Protein AF-A0A251TES5-F1 (afdb_monomer_lite)

Secondary structure (DSSP, 8-state):
---SS-TT-HHHHT--STHHHHHHHHHTT-GGGSTT--HHHHHHHHHHHHHHHHHHHHHHHHSTTGGGS--SS---PPPHHHHHHHHHHHHHHHHHHHHHHHHHHHHHHHH-

Sequence (112 aa):
MALRFPRFSQGLAQDPTTRRIWFGIATAHDFESHDDITEERLYQNNFASQELIETLAWAHERTPLANLIRWRDKPVALSIVQARLVGLAHFSVGYIFTYAAFLIASTSGKFG

Structure (mmCIF, N/CA/C/O backbone):
data_AF-A0A251TES5-F1
#
_entry.id   AF-A0A251TES5-F1
#
loop_
_atom_site.group_PDB
_atom_site.id
_atom_site.type_symbol
_atom_site.label_atom_id
_atom_site.label_alt_id
_atom_site.label_comp_id
_atom_site.label_asym_id
_atom_site.label_entity_id
_atom_site.label_seq_id
_atom_site.pdbx_PDB_ins_code
_atom_site.Cartn_x
_atom_site.Cartn_y
_atom_site.Cartn_z
_atom_site.occupancy
_atom_site.B_iso_or_equiv
_atom_site.auth_seq_id
_atom_site.auth_comp_id
_atom_site.auth_asym_id
_atom_site.auth_atom_id
_atom_site.pdbx_PDB_model_num
ATOM 1 N N . MET A 1 1 ? 9.430 2.770 25.952 1.00 52.81 1 MET A N 1
ATOM 2 C CA . MET A 1 1 ? 9.777 1.765 24.923 1.00 52.81 1 MET A CA 1
ATOM 3 C C . MET A 1 1 ? 8.825 1.971 23.752 1.00 52.81 1 MET A C 1
ATOM 5 O O . MET A 1 1 ? 7.650 1.676 23.906 1.00 52.81 1 MET A O 1
ATOM 9 N N . ALA A 1 2 ? 9.277 2.592 22.657 1.00 55.47 2 ALA A N 1
ATOM 10 C CA . ALA A 1 2 ? 8.434 2.829 21.479 1.00 55.47 2 ALA A CA 1
ATOM 11 C C . ALA A 1 2 ? 8.152 1.500 20.757 1.00 55.47 2 ALA A C 1
ATOM 13 O O . ALA A 1 2 ? 9.031 0.636 20.683 1.00 55.47 2 ALA A O 1
ATOM 14 N N . LEU A 1 3 ? 6.924 1.304 20.275 1.00 63.06 3 LEU A N 1
ATOM 15 C CA . LEU A 1 3 ? 6.529 0.069 19.599 1.00 63.06 3 LEU A CA 1
ATOM 16 C C . LEU A 1 3 ? 7.170 0.003 18.204 1.00 63.06 3 LEU A C 1
ATOM 18 O O . LEU A 1 3 ? 7.292 1.006 17.514 1.00 63.06 3 LEU A O 1
ATOM 22 N N . ARG A 1 4 ? 7.609 -1.195 17.788 1.00 75.81 4 ARG A N 1
ATOM 23 C CA . ARG A 1 4 ? 8.415 -1.413 16.563 1.00 75.81 4 ARG A CA 1
ATOM 24 C C . ARG A 1 4 ? 7.686 -1.053 15.257 1.00 75.81 4 ARG A C 1
ATOM 26 O O . ARG A 1 4 ? 8.331 -0.904 14.223 1.00 75.81 4 ARG A O 1
ATOM 33 N N . PHE A 1 5 ? 6.358 -0.962 15.292 1.00 80.88 5 PHE A N 1
ATOM 34 C CA . PHE A 1 5 ? 5.509 -0.661 14.142 1.00 80.88 5 PHE A CA 1
ATOM 35 C C . PHE A 1 5 ? 4.599 0.539 14.437 1.00 80.88 5 PHE A C 1
ATOM 37 O O . PHE A 1 5 ? 3.979 0.531 15.507 1.00 80.88 5 PHE A O 1
ATOM 44 N N . PRO A 1 6 ? 4.407 1.463 13.474 1.00 83.00 6 PRO A N 1
ATOM 45 C CA . PRO A 1 6 ? 5.071 1.527 12.162 1.00 83.00 6 PRO A CA 1
ATOM 46 C C . PRO A 1 6 ? 6.476 2.146 12.231 1.00 83.00 6 PRO A C 1
ATOM 48 O O . PRO A 1 6 ? 6.689 3.153 12.890 1.00 83.00 6 PRO A O 1
ATOM 51 N N . ARG A 1 7 ? 7.449 1.559 11.515 1.00 85.25 7 ARG A N 1
ATOM 52 C CA . ARG A 1 7 ? 8.850 2.038 11.505 1.00 85.25 7 ARG A CA 1
ATOM 53 C C . ARG A 1 7 ? 9.015 3.402 10.825 1.00 85.25 7 ARG A C 1
ATOM 55 O O . ARG A 1 7 ? 9.964 4.115 11.121 1.00 85.25 7 ARG A O 1
ATOM 62 N N . PHE A 1 8 ? 8.125 3.721 9.896 1.00 86.88 8 PHE A N 1
ATOM 63 C CA . PHE A 1 8 ? 8.196 4.907 9.048 1.00 86.88 8 PHE A CA 1
ATOM 64 C C . PHE A 1 8 ? 7.455 6.126 9.627 1.00 86.88 8 PHE A C 1
ATOM 66 O O . PHE A 1 8 ? 7.420 7.165 8.982 1.00 86.88 8 PHE A O 1
ATOM 73 N N . SER A 1 9 ? 6.838 6.010 10.811 1.00 88.31 9 SER A N 1
ATOM 74 C CA . SER A 1 9 ? 6.208 7.140 11.502 1.00 88.31 9 SER A CA 1
ATOM 75 C C . SER A 1 9 ? 6.338 6.982 13.017 1.00 88.31 9 SER A C 1
ATOM 77 O O . SER A 1 9 ? 5.641 6.175 13.631 1.00 88.31 9 SER A O 1
ATOM 79 N N . GLN A 1 10 ? 7.231 7.760 13.624 1.00 86.31 10 GLN A N 1
ATOM 80 C CA . GLN A 1 10 ? 7.502 7.826 15.060 1.00 86.31 10 GLN A CA 1
ATOM 81 C C . GLN A 1 10 ? 6.283 8.313 15.838 1.00 86.31 10 GLN A C 1
ATOM 83 O O . GLN A 1 10 ? 5.957 7.750 16.883 1.00 86.31 10 GLN A O 1
ATOM 88 N N . GLY A 1 11 ? 5.582 9.327 15.317 1.00 84.69 11 GLY A N 1
ATOM 89 C CA . GLY A 1 11 ? 4.359 9.845 15.935 1.00 84.69 11 GLY A CA 1
ATOM 90 C C . GLY A 1 11 ? 3.284 8.765 16.045 1.00 84.69 11 GLY A C 1
ATOM 91 O O . GLY A 1 11 ? 2.665 8.594 17.094 1.00 84.69 11 GLY A O 1
ATOM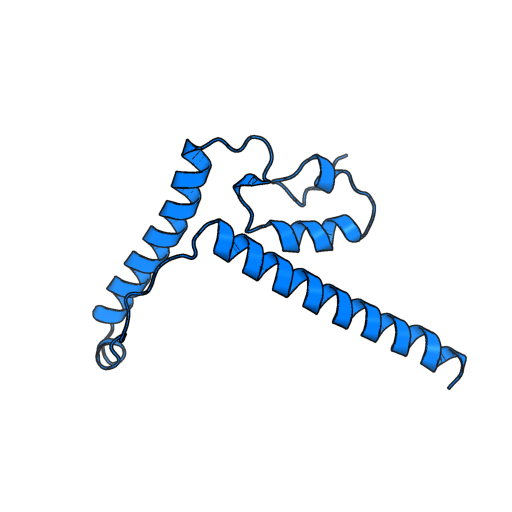 92 N N . LEU A 1 12 ? 3.127 7.960 14.992 1.00 85.75 12 LEU A N 1
ATOM 93 C CA . LEU A 1 12 ? 2.196 6.843 15.002 1.00 85.75 12 LEU A CA 1
ATOM 94 C C . LEU A 1 12 ? 2.725 5.653 15.819 1.00 85.75 12 LEU A C 1
ATOM 96 O O . LEU A 1 12 ? 1.952 5.008 16.518 1.00 85.75 12 LEU A O 1
ATOM 100 N N . ALA A 1 13 ? 4.036 5.390 15.813 1.00 86.62 13 ALA A N 1
ATOM 101 C CA . ALA A 1 13 ? 4.681 4.355 16.630 1.00 86.62 13 ALA A CA 1
ATOM 102 C C . ALA A 1 13 ? 4.462 4.544 18.143 1.00 86.62 13 ALA A C 1
ATOM 104 O O . ALA A 1 13 ? 4.476 3.569 18.902 1.00 86.62 13 ALA A O 1
ATOM 105 N N . GLN A 1 14 ? 4.249 5.788 18.576 1.00 87.38 14 GLN A N 1
ATOM 106 C CA . GLN A 1 14 ? 3.974 6.150 19.965 1.00 87.38 14 GLN A CA 1
ATOM 107 C C . GLN A 1 14 ? 2.490 6.045 20.349 1.00 87.38 14 GLN A C 1
ATOM 109 O O . GLN A 1 14 ? 2.191 6.036 21.542 1.00 87.38 14 GLN A O 1
ATOM 114 N N . ASP A 1 15 ? 1.567 5.919 19.387 1.00 85.81 15 ASP A N 1
ATOM 115 C CA . ASP A 1 15 ? 0.136 5.768 19.671 1.00 85.81 15 ASP A CA 1
ATOM 116 C C . ASP A 1 15 ? -0.113 4.427 20.399 1.00 85.81 15 ASP A C 1
ATOM 118 O O . ASP A 1 15 ? 0.181 3.358 19.847 1.00 85.81 15 ASP A O 1
ATOM 122 N N . PRO A 1 16 ? -0.627 4.442 21.645 1.00 87.44 16 PRO A N 1
ATOM 123 C CA . PRO A 1 16 ? -0.834 3.228 22.429 1.00 87.44 16 PRO A CA 1
ATOM 124 C C . PRO A 1 16 ? -2.079 2.438 22.000 1.00 87.44 16 PRO A C 1
ATOM 126 O O . PRO A 1 16 ? -2.284 1.320 22.473 1.00 87.44 16 PRO A O 1
ATOM 129 N N . THR A 1 17 ? -2.921 2.992 21.126 1.00 86.75 17 THR A N 1
ATOM 130 C CA . THR A 1 17 ? -4.201 2.407 20.723 1.00 86.75 17 THR A CA 1
ATOM 131 C C . THR A 1 17 ? -4.084 1.549 19.459 1.00 86.75 17 THR A C 1
ATOM 133 O O . THR A 1 17 ? -3.081 1.551 18.742 1.00 86.75 17 THR A O 1
ATOM 136 N N . THR A 1 18 ? -5.150 0.816 19.134 1.00 81.25 18 THR A N 1
ATOM 137 C CA . THR A 1 18 ? -5.262 0.055 17.877 1.00 81.25 18 THR A CA 1
ATOM 138 C C . THR A 1 18 ? -5.284 0.950 16.638 1.00 81.25 18 THR A C 1
ATOM 140 O O . THR A 1 18 ? -4.980 0.465 15.547 1.00 81.25 18 THR A O 1
ATOM 143 N N . ARG A 1 19 ? -5.567 2.256 16.790 1.00 83.56 19 ARG A N 1
ATOM 144 C CA . ARG A 1 19 ? -5.472 3.252 15.712 1.00 83.56 19 ARG A CA 1
ATOM 145 C C . ARG A 1 19 ? -4.095 3.219 15.054 1.00 83.56 19 ARG A C 1
ATOM 147 O O . ARG A 1 19 ? -4.030 3.292 13.830 1.00 83.56 19 ARG A O 1
ATOM 154 N N . ARG A 1 20 ? -3.030 3.004 15.834 1.00 87.31 20 ARG A N 1
ATOM 155 C CA . ARG A 1 20 ? -1.665 2.819 15.329 1.00 87.31 20 ARG A CA 1
ATOM 156 C C . ARG A 1 20 ? -1.581 1.804 14.196 1.00 87.31 20 ARG A C 1
ATOM 158 O O . ARG A 1 20 ? -0.955 2.062 13.174 1.00 87.31 20 ARG A O 1
ATOM 165 N N . ILE A 1 21 ? -2.181 0.633 14.404 1.00 84.19 21 ILE A N 1
ATOM 166 C CA . ILE A 1 21 ? -2.093 -0.489 13.466 1.00 84.19 21 ILE A CA 1
ATOM 167 C C . ILE A 1 21 ? -2.834 -0.130 12.181 1.00 84.19 21 ILE A C 1
ATOM 169 O O . ILE A 1 21 ? -2.280 -0.250 11.093 1.00 84.19 21 ILE A O 1
ATOM 173 N N . TRP A 1 22 ? -4.056 0.381 12.321 1.00 82.44 22 TRP A N 1
ATOM 174 C CA . TRP A 1 22 ? -4.906 0.736 11.191 1.00 82.44 22 TRP A CA 1
ATOM 175 C C . TRP A 1 22 ? -4.316 1.856 10.341 1.00 82.44 22 TRP A C 1
ATOM 177 O O . TRP A 1 22 ? -4.211 1.709 9.127 1.00 82.44 22 TRP A O 1
ATOM 187 N N . PHE A 1 23 ? -3.878 2.946 10.970 1.00 82.88 23 PHE A N 1
ATOM 188 C CA . PHE A 1 23 ? -3.238 4.047 10.254 1.00 82.88 23 PHE A CA 1
ATOM 189 C C . PHE A 1 23 ? -1.879 3.641 9.686 1.00 82.88 23 PHE A C 1
ATOM 191 O O . PHE A 1 23 ? -1.540 4.074 8.594 1.00 82.88 23 PHE A O 1
ATOM 198 N N . GLY A 1 24 ? -1.129 2.769 10.368 1.00 84.75 24 GLY A N 1
ATOM 199 C CA . GLY A 1 24 ? 0.153 2.293 9.860 1.00 84.75 24 GLY A CA 1
ATOM 200 C C . GLY A 1 24 ? -0.028 1.472 8.585 1.00 84.75 24 GLY A C 1
ATOM 201 O O . GLY A 1 24 ? 0.737 1.602 7.643 1.00 84.75 24 GLY A O 1
ATOM 202 N N . ILE A 1 25 ? -1.072 0.655 8.495 1.00 83.81 25 ILE A N 1
ATOM 203 C CA . ILE A 1 25 ? -1.359 -0.060 7.245 1.00 83.81 25 ILE A CA 1
ATOM 204 C C . ILE A 1 25 ? -1.828 0.923 6.159 1.00 83.81 25 ILE A C 1
ATOM 206 O O . ILE A 1 25 ? -1.406 0.815 5.011 1.00 83.81 25 ILE A O 1
ATOM 210 N N . ALA A 1 26 ? -2.644 1.915 6.525 1.00 82.25 26 ALA A N 1
ATOM 211 C CA . ALA A 1 26 ? -3.200 2.900 5.597 1.00 82.25 26 ALA A CA 1
ATOM 212 C C . ALA A 1 26 ? -2.143 3.761 4.898 1.00 82.25 26 ALA A C 1
ATOM 214 O O . ALA A 1 26 ? -2.250 4.030 3.703 1.00 82.25 26 ALA A O 1
ATOM 215 N N . THR A 1 27 ? -1.134 4.210 5.647 1.00 82.56 27 THR A N 1
ATOM 216 C CA . THR A 1 27 ? -0.122 5.159 5.164 1.00 82.56 27 THR A CA 1
ATOM 217 C C . THR A 1 27 ? 1.177 4.482 4.738 1.00 82.56 27 THR A C 1
ATOM 219 O O . THR A 1 27 ? 2.125 5.154 4.337 1.00 82.56 27 THR A O 1
ATOM 222 N N . ALA A 1 28 ? 1.235 3.146 4.750 1.00 83.12 28 ALA A N 1
ATOM 223 C CA . ALA A 1 28 ? 2.430 2.398 4.357 1.00 83.12 28 ALA A CA 1
ATOM 224 C C . ALA A 1 28 ? 2.896 2.718 2.924 1.00 83.12 28 ALA A C 1
ATOM 226 O O . ALA A 1 28 ? 4.096 2.719 2.663 1.00 83.12 28 ALA A O 1
ATOM 227 N N . HIS A 1 29 ? 1.959 3.019 2.018 1.00 81.50 29 HIS A N 1
ATOM 228 C CA . HIS A 1 29 ? 2.240 3.371 0.620 1.00 81.50 29 HIS A CA 1
ATOM 229 C C . HIS A 1 29 ? 2.339 4.882 0.363 1.00 81.50 29 HIS A C 1
ATOM 231 O O . HIS A 1 29 ? 2.667 5.292 -0.749 1.00 81.50 29 HIS A O 1
ATOM 237 N N . ASP A 1 30 ? 2.067 5.716 1.368 1.00 79.38 30 ASP A N 1
ATOM 238 C CA . ASP A 1 30 ? 2.219 7.166 1.271 1.00 79.38 30 ASP A CA 1
ATOM 239 C C . ASP A 1 30 ? 3.627 7.572 1.716 1.00 79.38 30 ASP A C 1
ATOM 241 O O . ASP A 1 30 ? 3.826 8.103 2.809 1.00 79.38 30 ASP A O 1
ATOM 245 N N . PHE A 1 31 ? 4.615 7.283 0.869 1.00 78.62 31 PHE A N 1
ATOM 246 C CA . PHE A 1 31 ? 6.026 7.483 1.202 1.00 78.62 31 PHE A CA 1
ATOM 247 C C . PHE A 1 31 ? 6.373 8.932 1.571 1.00 78.62 31 PHE A C 1
ATOM 249 O O . PHE A 1 31 ? 7.288 9.139 2.355 1.00 78.62 31 PHE A O 1
ATOM 256 N N . GLU A 1 32 ? 5.655 9.934 1.049 1.00 78.25 32 GLU A N 1
ATOM 257 C CA . GLU A 1 32 ? 5.902 11.359 1.355 1.00 78.25 32 GLU A CA 1
ATOM 258 C C . GLU A 1 32 ? 5.437 11.739 2.760 1.00 78.25 32 GLU A C 1
ATOM 260 O O . GLU A 1 32 ? 5.968 12.670 3.353 1.00 78.25 32 GLU A O 1
ATOM 265 N N . SER A 1 33 ? 4.507 10.978 3.334 1.00 81.81 33 SER A N 1
ATOM 266 C CA . SER A 1 33 ? 4.094 11.154 4.727 1.00 81.81 33 SER A CA 1
ATOM 267 C C . SER A 1 33 ? 5.019 10.465 5.740 1.00 81.81 33 SER A C 1
ATOM 269 O O . SER A 1 33 ? 4.754 10.526 6.940 1.00 81.81 33 SER A O 1
ATOM 271 N N . HIS A 1 34 ? 6.059 9.757 5.277 1.00 87.62 34 HIS A N 1
ATOM 272 C CA . HIS A 1 34 ? 6.989 9.047 6.157 1.00 87.62 34 HIS A CA 1
ATOM 273 C C . HIS A 1 34 ? 7.985 10.019 6.790 1.00 87.62 34 HIS A C 1
ATOM 275 O O . HIS A 1 34 ? 8.448 10.965 6.156 1.00 87.62 34 HIS A O 1
ATOM 281 N N . ASP A 1 35 ? 8.338 9.759 8.045 1.00 85.50 35 ASP A N 1
ATOM 282 C CA . ASP A 1 35 ? 9.303 10.576 8.774 1.00 85.50 35 ASP A CA 1
ATOM 283 C C . ASP A 1 35 ? 10.682 10.523 8.090 1.00 85.50 35 ASP A C 1
ATOM 285 O O . ASP A 1 35 ? 11.105 9.478 7.583 1.00 85.50 35 ASP A O 1
ATOM 289 N N . ASP A 1 36 ? 11.392 11.654 8.103 1.00 83.69 36 ASP A N 1
ATOM 290 C CA . ASP A 1 36 ? 12.733 11.828 7.524 1.00 83.69 36 ASP A CA 1
ATOM 291 C C . ASP A 1 36 ? 12.837 11.471 6.028 1.00 83.69 36 ASP A C 1
ATOM 293 O O . ASP A 1 36 ? 13.914 11.126 5.524 1.00 83.69 36 ASP A O 1
ATOM 297 N N . ILE A 1 37 ? 11.723 11.540 5.293 1.00 84.62 37 ILE A N 1
ATOM 298 C CA . ILE A 1 37 ? 11.730 11.311 3.854 1.00 84.62 37 ILE A CA 1
ATOM 299 C C . ILE A 1 37 ? 12.256 12.543 3.102 1.00 84.62 37 ILE A C 1
ATOM 301 O O . ILE A 1 37 ? 11.808 13.670 3.301 1.00 84.62 37 ILE A O 1
ATOM 305 N N . THR A 1 38 ? 13.230 12.324 2.218 1.00 86.19 38 THR A N 1
ATOM 306 C CA . THR A 1 38 ? 13.746 13.339 1.290 1.00 86.19 38 THR A CA 1
ATOM 307 C C . THR A 1 38 ? 13.139 13.141 -0.096 1.00 86.19 38 THR A C 1
ATOM 309 O O . THR A 1 38 ? 12.740 12.026 -0.439 1.00 86.19 38 THR A O 1
ATOM 312 N N . GLU A 1 39 ? 13.112 14.186 -0.932 1.00 79.81 39 GLU A N 1
ATOM 313 C CA . GLU A 1 39 ? 12.668 14.055 -2.330 1.00 79.81 39 GLU A CA 1
ATOM 314 C C . GLU A 1 39 ? 13.447 12.960 -3.068 1.00 79.81 39 GLU A C 1
ATOM 316 O O . GLU A 1 39 ? 12.852 12.115 -3.730 1.00 79.81 39 GLU A O 1
ATOM 321 N N . GLU A 1 40 ? 14.768 12.896 -2.881 1.00 82.25 40 GLU A N 1
ATOM 322 C CA . GLU A 1 40 ? 15.606 11.846 -3.464 1.00 82.25 40 GLU A CA 1
ATOM 323 C C . GLU A 1 40 ? 15.126 10.443 -3.063 1.00 82.25 40 GLU A C 1
ATOM 325 O O . GLU A 1 40 ? 14.950 9.583 -3.926 1.00 82.25 40 GLU A O 1
ATOM 330 N N . ARG A 1 41 ? 14.839 10.213 -1.774 1.00 79.38 41 ARG A N 1
ATOM 331 C CA . ARG A 1 41 ? 14.308 8.924 -1.312 1.00 79.38 41 ARG A CA 1
ATOM 332 C C . ARG A 1 41 ? 12.909 8.633 -1.839 1.00 79.38 41 ARG A C 1
ATOM 334 O O . ARG A 1 41 ? 12.600 7.472 -2.097 1.00 79.38 41 ARG A O 1
ATOM 341 N N . LEU A 1 42 ? 12.058 9.647 -1.985 1.00 78.00 42 LEU A N 1
ATOM 342 C CA . LEU A 1 42 ? 10.730 9.483 -2.578 1.00 78.00 42 LEU A CA 1
ATOM 343 C C . LEU A 1 42 ? 10.817 8.994 -4.012 1.00 78.00 42 LEU A C 1
ATOM 345 O O . LEU A 1 42 ? 10.179 7.997 -4.363 1.00 78.00 42 LEU A O 1
ATOM 349 N N . TYR A 1 43 ? 11.644 9.662 -4.812 1.00 78.75 43 TYR A N 1
ATOM 350 C CA . TYR A 1 43 ? 11.895 9.257 -6.184 1.00 78.75 43 TYR A CA 1
ATOM 351 C C . TYR A 1 43 ? 12.545 7.874 -6.237 1.00 78.75 43 TYR A C 1
ATOM 353 O O . TYR A 1 43 ? 12.077 7.039 -7.003 1.00 78.75 43 TYR A O 1
ATOM 361 N N . GLN A 1 44 ? 13.525 7.573 -5.379 1.00 80.75 44 GLN A N 1
ATOM 362 C CA . GLN A 1 44 ? 14.145 6.243 -5.300 1.00 80.75 44 GLN A CA 1
ATOM 363 C C . GLN A 1 44 ? 13.142 5.136 -4.941 1.00 80.75 44 GLN A C 1
ATOM 365 O O . GLN A 1 44 ? 13.182 4.068 -5.543 1.00 80.75 44 GLN A O 1
ATOM 370 N N . ASN A 1 45 ? 12.218 5.367 -4.005 1.00 78.75 45 ASN A N 1
ATOM 371 C CA . ASN A 1 45 ? 11.212 4.372 -3.614 1.00 78.75 45 ASN A CA 1
ATOM 372 C C . ASN A 1 45 ? 10.160 4.139 -4.711 1.00 78.75 45 ASN A C 1
ATOM 374 O O . ASN A 1 45 ? 9.753 2.998 -4.957 1.00 78.75 45 ASN A O 1
ATOM 378 N N . ASN A 1 46 ? 9.717 5.204 -5.388 1.00 78.06 46 ASN A N 1
ATOM 379 C CA . ASN A 1 46 ? 8.816 5.073 -6.535 1.00 78.06 46 ASN A CA 1
ATOM 380 C C . ASN A 1 46 ? 9.521 4.366 -7.704 1.00 78.06 46 ASN A C 1
ATOM 382 O O . ASN A 1 46 ? 8.966 3.439 -8.292 1.00 78.06 46 ASN A O 1
ATOM 386 N N . PHE A 1 47 ? 10.777 4.731 -7.960 1.00 82.94 47 PHE A N 1
ATOM 387 C CA . PHE A 1 47 ? 11.633 4.097 -8.955 1.00 82.94 47 PHE A CA 1
ATOM 388 C C . PHE A 1 47 ? 11.868 2.615 -8.649 1.00 82.94 47 PHE A C 1
ATOM 390 O O . PHE A 1 47 ? 11.694 1.788 -9.529 1.00 82.94 47 PHE A O 1
ATOM 397 N N . ALA A 1 48 ? 12.131 2.237 -7.397 1.00 79.31 48 ALA A N 1
ATOM 398 C CA . ALA A 1 48 ? 12.272 0.833 -7.002 1.00 79.31 48 ALA A CA 1
ATOM 399 C C . ALA A 1 48 ? 11.007 0.002 -7.289 1.00 79.31 48 ALA A C 1
ATOM 401 O O . ALA A 1 48 ? 11.094 -1.173 -7.646 1.00 79.31 48 ALA A O 1
ATOM 402 N N . SER A 1 49 ? 9.824 0.612 -7.164 1.00 83.94 49 SER A N 1
ATOM 403 C CA . SER A 1 49 ? 8.564 -0.044 -7.535 1.00 83.94 49 SER A CA 1
ATOM 404 C C . SER A 1 49 ? 8.434 -0.210 -9.054 1.00 83.94 49 SER A C 1
ATOM 406 O O . SER A 1 49 ? 7.941 -1.242 -9.505 1.00 83.94 49 SER A O 1
ATOM 408 N N . GLN A 1 50 ? 8.900 0.767 -9.842 1.00 89.19 50 GLN A N 1
ATOM 409 C 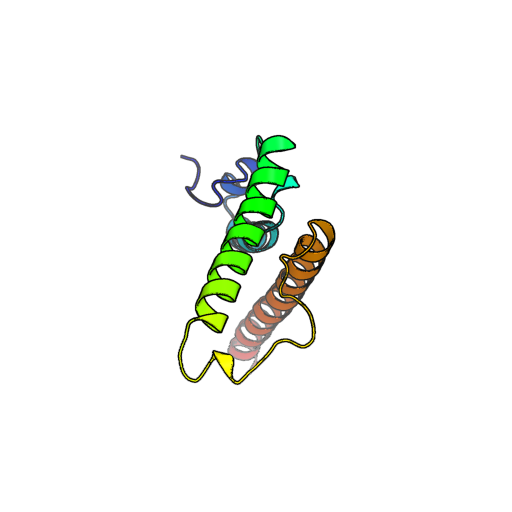CA . GLN A 1 50 ? 8.977 0.652 -11.304 1.00 89.19 50 GLN A CA 1
ATOM 410 C C . GLN A 1 50 ? 9.984 -0.419 -11.736 1.00 89.19 50 GLN A C 1
ATOM 412 O O . GLN A 1 50 ? 9.631 -1.288 -12.522 1.00 89.19 50 GLN A O 1
ATOM 417 N N . GLU A 1 51 ? 11.183 -0.439 -11.157 1.00 89.94 51 GLU A N 1
ATOM 418 C CA . GLU A 1 51 ? 12.217 -1.451 -11.412 1.00 89.94 51 GLU A CA 1
ATOM 419 C C . GLU A 1 51 ? 11.696 -2.877 -11.170 1.00 89.94 51 GLU A C 1
ATOM 421 O O . GLU A 1 51 ? 11.916 -3.795 -11.964 1.00 89.94 51 GLU A O 1
ATOM 426 N N . LEU A 1 52 ? 10.923 -3.083 -10.099 1.00 92.06 52 LEU A N 1
ATOM 427 C CA . LEU A 1 52 ? 10.277 -4.372 -9.857 1.00 92.06 52 LEU A CA 1
ATOM 428 C C . LEU A 1 52 ? 9.264 -4.724 -10.959 1.00 92.06 52 LEU A C 1
ATOM 430 O O . LEU A 1 52 ? 9.192 -5.870 -11.398 1.00 92.06 52 LEU A O 1
ATOM 434 N N . ILE A 1 53 ? 8.476 -3.756 -11.421 1.00 92.25 53 ILE A N 1
ATOM 435 C CA . ILE A 1 53 ? 7.505 -3.979 -12.498 1.00 92.25 53 ILE A CA 1
ATOM 436 C C . ILE A 1 53 ? 8.214 -4.283 -13.820 1.00 92.25 53 ILE A C 1
ATOM 438 O O . ILE A 1 53 ? 7.787 -5.184 -14.538 1.00 92.25 53 ILE A O 1
ATOM 442 N N . GLU A 1 54 ? 9.315 -3.601 -14.124 1.00 92.31 54 GLU A N 1
ATOM 443 C CA . GLU A 1 54 ? 10.111 -3.841 -15.328 1.00 92.31 54 GLU A CA 1
ATOM 444 C C . GLU A 1 54 ? 10.769 -5.224 -15.314 1.00 92.31 54 GLU A C 1
ATOM 446 O O . GLU A 1 54 ? 10.709 -5.951 -16.308 1.00 92.31 54 GLU A O 1
ATOM 451 N N . THR A 1 55 ? 11.321 -5.645 -14.173 1.00 92.75 55 THR A N 1
ATOM 452 C CA . THR A 1 55 ? 11.890 -6.995 -14.023 1.00 92.75 55 THR A CA 1
ATOM 453 C C . THR A 1 55 ? 10.826 -8.089 -14.140 1.00 92.75 55 THR A C 1
ATOM 455 O O . THR A 1 55 ? 11.067 -9.116 -14.780 1.00 92.75 55 THR A O 1
ATOM 458 N N . LEU A 1 56 ? 9.624 -7.865 -13.600 1.00 92.81 56 LEU A N 1
ATOM 459 C CA . LEU A 1 56 ? 8.484 -8.770 -13.773 1.00 92.81 56 LEU A CA 1
ATOM 460 C C . LEU A 1 56 ? 7.991 -8.809 -15.225 1.00 92.81 56 LEU A C 1
ATOM 462 O O . LEU A 1 56 ? 7.728 -9.892 -15.748 1.00 92.81 56 LEU A O 1
ATOM 466 N N . ALA A 1 57 ? 7.894 -7.658 -15.893 1.00 91.94 57 ALA A N 1
ATOM 467 C CA . ALA A 1 57 ? 7.506 -7.578 -17.298 1.00 91.94 57 ALA A CA 1
ATOM 468 C C . ALA A 1 57 ? 8.516 -8.312 -18.193 1.00 91.94 57 ALA A C 1
ATOM 470 O O . ALA A 1 57 ? 8.124 -9.114 -19.042 1.00 91.94 57 ALA A O 1
ATOM 471 N N . TRP A 1 58 ? 9.813 -8.125 -17.938 1.00 93.75 58 TRP A N 1
ATOM 472 C CA . TRP A 1 58 ? 10.878 -8.869 -18.606 1.00 93.75 58 TRP A CA 1
ATOM 473 C C . TRP A 1 58 ? 10.749 -10.383 -18.380 1.00 93.75 58 TRP A C 1
ATOM 475 O O . TRP A 1 58 ? 10.840 -11.165 -19.329 1.00 93.75 58 TRP A O 1
ATOM 485 N N . ALA A 1 59 ? 10.490 -10.816 -17.142 1.00 93.56 59 ALA A N 1
ATOM 486 C CA . ALA A 1 59 ? 10.325 -12.232 -16.818 1.00 93.56 59 ALA A CA 1
ATOM 487 C C . ALA A 1 59 ? 9.092 -12.845 -17.507 1.00 93.56 59 ALA A C 1
ATOM 489 O O . ALA A 1 59 ? 9.157 -13.973 -18.004 1.00 93.56 59 ALA A O 1
ATOM 490 N N . HIS A 1 60 ? 7.989 -12.096 -17.592 1.00 93.12 60 HIS A N 1
ATOM 491 C CA . HIS A 1 60 ? 6.767 -12.500 -18.295 1.00 93.12 60 HIS A CA 1
ATOM 492 C C . HIS A 1 60 ? 7.026 -12.769 -19.782 1.00 93.12 60 HIS A C 1
ATOM 494 O O . HIS A 1 60 ? 6.617 -13.805 -20.306 1.00 93.12 60 HIS A O 1
ATOM 500 N N . GLU A 1 61 ? 7.776 -11.894 -20.456 1.00 91.19 61 GLU A N 1
ATOM 501 C CA . GLU A 1 61 ? 8.141 -12.073 -21.870 1.00 91.19 61 GLU A CA 1
ATOM 502 C C . GLU A 1 61 ? 9.063 -13.280 -22.110 1.00 91.19 61 GLU A C 1
ATOM 504 O O . GLU A 1 61 ? 9.036 -13.893 -23.182 1.00 91.19 61 GLU A O 1
ATOM 509 N N . ARG A 1 62 ? 9.874 -13.639 -21.109 1.00 92.75 62 ARG A N 1
ATOM 510 C CA . ARG A 1 62 ? 10.839 -14.749 -21.168 1.00 92.75 62 ARG A CA 1
ATOM 511 C C . ARG A 1 62 ? 10.268 -16.094 -20.725 1.00 92.75 62 ARG A C 1
ATOM 513 O O . ARG A 1 62 ? 10.931 -17.113 -20.914 1.00 92.75 62 ARG A O 1
ATOM 520 N N . THR A 1 63 ? 9.059 -16.121 -20.174 1.00 94.44 63 THR A N 1
ATOM 521 C CA . THR A 1 63 ? 8.431 -17.347 -19.676 1.00 94.44 63 THR A CA 1
ATOM 522 C C . THR A 1 63 ? 7.655 -18.051 -20.801 1.00 94.44 63 THR A C 1
ATOM 524 O O . THR A 1 63 ? 6.726 -17.459 -21.365 1.00 94.44 63 THR A O 1
ATOM 527 N N . PRO A 1 64 ? 7.992 -19.313 -21.146 1.00 88.38 64 PRO A N 1
ATOM 528 C CA . PRO A 1 64 ? 7.226 -20.095 -22.115 1.00 88.38 64 PRO A CA 1
ATOM 529 C C . PRO A 1 64 ? 5.762 -20.209 -21.665 1.00 88.38 64 PRO A C 1
ATOM 531 O O . PRO A 1 64 ? 5.505 -20.399 -20.480 1.00 88.38 64 PRO A O 1
ATOM 534 N N . LEU A 1 65 ? 4.808 -20.106 -22.595 1.00 89.62 65 LEU A N 1
ATOM 535 C CA . LEU A 1 65 ? 3.348 -20.026 -22.368 1.00 89.62 65 LEU A CA 1
ATOM 536 C C . LEU A 1 65 ? 2.835 -18.663 -21.883 1.00 89.62 65 LEU A C 1
ATOM 538 O O . LEU A 1 65 ? 1.848 -18.177 -22.429 1.00 89.62 65 LEU A O 1
ATOM 542 N N . ALA A 1 66 ? 3.482 -18.022 -20.906 1.00 88.38 66 ALA A N 1
ATOM 543 C CA . ALA A 1 66 ? 3.031 -16.713 -20.413 1.00 88.38 66 ALA A CA 1
ATOM 544 C C . ALA A 1 66 ? 3.179 -15.614 -21.481 1.00 88.38 66 ALA A C 1
ATOM 546 O O . ALA A 1 66 ? 2.301 -14.764 -21.625 1.00 88.38 66 ALA A O 1
ATOM 547 N N . ASN A 1 67 ? 4.228 -15.695 -22.305 1.00 88.81 67 ASN A N 1
ATOM 548 C CA . ASN A 1 67 ? 4.489 -14.760 -23.402 1.00 88.81 67 ASN A CA 1
ATOM 549 C C . ASN A 1 67 ? 3.447 -14.780 -24.544 1.00 88.81 67 ASN A C 1
ATOM 551 O O . ASN A 1 67 ? 3.464 -13.896 -25.407 1.00 88.81 67 ASN A O 1
ATOM 555 N N . LEU A 1 68 ? 2.537 -15.762 -24.551 1.00 92.75 68 LEU A N 1
ATOM 556 C CA . LEU A 1 68 ? 1.390 -15.808 -25.462 1.00 92.75 68 LEU A CA 1
ATOM 557 C C . LEU A 1 68 ? 0.346 -14.744 -25.098 1.00 92.75 68 LEU A C 1
ATOM 559 O O . LEU A 1 68 ? -0.395 -14.282 -25.963 1.00 92.75 68 LEU A O 1
ATOM 563 N N . ILE A 1 69 ? 0.305 -14.336 -23.828 1.00 90.94 69 ILE A N 1
ATOM 564 C CA . ILE A 1 69 ? -0.583 -13.293 -23.324 1.00 90.94 69 ILE A CA 1
ATOM 565 C C . ILE A 1 69 ? 0.202 -11.986 -23.306 1.00 90.94 69 ILE A C 1
ATOM 567 O O . ILE A 1 69 ? 1.155 -11.825 -22.545 1.00 90.94 69 ILE A O 1
ATOM 571 N N . ARG A 1 70 ? -0.201 -11.039 -24.153 1.00 88.44 70 ARG A N 1
ATOM 572 C CA . ARG A 1 70 ? 0.406 -9.707 -24.211 1.00 88.44 70 ARG A CA 1
ATOM 573 C C . ARG A 1 70 ? -0.486 -8.674 -23.549 1.00 88.44 70 ARG A C 1
ATOM 575 O O . ARG A 1 70 ? -1.709 -8.719 -23.659 1.00 88.44 70 ARG A O 1
ATOM 582 N N . TRP A 1 71 ? 0.159 -7.717 -22.902 1.00 89.06 71 TRP A N 1
ATOM 583 C CA . TRP A 1 71 ? -0.497 -6.550 -22.343 1.00 89.06 71 TRP A CA 1
ATOM 584 C C . TRP A 1 71 ? -0.983 -5.635 -23.470 1.00 89.06 71 TRP A C 1
ATOM 586 O O . TRP A 1 71 ? -0.288 -5.455 -24.472 1.00 89.06 71 TRP A O 1
ATOM 596 N N . ARG A 1 72 ? -2.172 -5.050 -23.304 1.00 89.56 72 ARG A N 1
ATOM 597 C CA . ARG A 1 72 ? -2.650 -3.976 -24.185 1.00 89.56 72 ARG A CA 1
ATOM 598 C C . ARG A 1 72 ? -1.901 -2.673 -23.902 1.00 89.56 72 ARG A C 1
ATOM 600 O O . ARG A 1 72 ? -1.455 -2.016 -24.836 1.00 89.56 72 ARG A O 1
ATOM 607 N N . ASP A 1 73 ? -1.722 -2.372 -22.618 1.00 91.50 73 ASP A N 1
ATOM 608 C CA . ASP A 1 73 ? -1.013 -1.202 -22.103 1.00 91.50 73 ASP A CA 1
ATOM 609 C C . ASP A 1 73 ? 0.174 -1.653 -21.243 1.00 91.50 73 ASP A C 1
ATOM 611 O O . ASP A 1 73 ? 0.122 -2.707 -20.609 1.00 91.50 73 ASP A O 1
ATOM 615 N N . LYS A 1 74 ? 1.259 -0.873 -21.222 1.00 87.81 74 LYS A N 1
ATOM 616 C CA . LYS A 1 74 ? 2.465 -1.232 -20.460 1.00 87.81 74 LYS A CA 1
ATOM 617 C C . LYS A 1 74 ? 2.187 -1.185 -18.950 1.00 87.81 74 LYS A C 1
ATOM 619 O O . LYS A 1 74 ? 1.616 -0.192 -18.492 1.00 87.81 74 LYS A O 1
ATOM 624 N N . PRO A 1 75 ? 2.606 -2.200 -18.170 1.00 90.25 75 PRO A N 1
ATOM 625 C CA . PRO A 1 75 ? 2.477 -2.148 -16.722 1.00 90.25 75 PRO A CA 1
ATOM 626 C C . PRO A 1 75 ? 3.417 -1.074 -16.164 1.00 90.25 75 PRO A C 1
ATOM 628 O O . PRO A 1 75 ? 4.585 -1.011 -16.539 1.00 90.25 75 PRO A O 1
ATOM 631 N N . VAL A 1 76 ? 2.894 -0.221 -15.285 1.00 91.50 76 VAL A N 1
ATOM 632 C CA . VAL A 1 76 ? 3.631 0.880 -14.651 1.00 91.50 76 VAL A CA 1
ATOM 633 C C . VAL A 1 76 ? 3.222 1.001 -13.188 1.00 91.50 76 VAL A C 1
ATOM 635 O O . VAL A 1 76 ? 2.076 0.712 -12.831 1.00 91.50 76 VAL A O 1
ATOM 638 N N . ALA A 1 77 ? 4.145 1.441 -12.334 1.00 87.62 77 ALA A N 1
ATOM 639 C CA . ALA A 1 77 ? 3.824 1.770 -10.950 1.00 87.62 77 ALA A CA 1
ATOM 640 C C . ALA A 1 77 ? 2.836 2.944 -10.887 1.00 87.62 77 ALA A C 1
ATOM 642 O O . ALA A 1 77 ? 2.822 3.827 -11.749 1.00 87.62 77 ALA A O 1
ATOM 643 N N . LEU A 1 78 ? 2.020 2.958 -9.833 1.00 85.88 78 LEU A N 1
ATOM 644 C CA . LEU A 1 78 ? 1.094 4.051 -9.550 1.00 85.88 78 LEU A CA 1
ATOM 645 C C . LEU A 1 78 ? 1.862 5.358 -9.315 1.00 85.88 78 LEU A C 1
ATOM 647 O O . LEU A 1 78 ? 2.932 5.370 -8.697 1.00 85.88 78 LEU A O 1
ATOM 651 N N . SER A 1 79 ? 1.276 6.476 -9.748 1.00 86.12 79 SER A N 1
ATOM 652 C CA . SER A 1 79 ? 1.769 7.786 -9.327 1.00 86.12 79 SER A CA 1
ATOM 653 C C . SER A 1 79 ? 1.588 7.965 -7.818 1.00 86.12 79 SER A C 1
ATOM 655 O O . SER A 1 79 ? 0.733 7.326 -7.202 1.00 86.12 79 SER A O 1
ATOM 657 N N . ILE A 1 80 ? 2.356 8.872 -7.212 1.00 82.31 80 ILE A N 1
ATOM 658 C CA . ILE A 1 80 ? 2.291 9.149 -5.766 1.00 82.31 80 ILE A CA 1
ATOM 659 C C . ILE A 1 80 ? 0.857 9.513 -5.339 1.00 82.31 80 ILE A C 1
ATOM 661 O O . ILE A 1 80 ? 0.327 8.976 -4.367 1.00 82.31 80 ILE A O 1
ATOM 665 N N . VAL A 1 81 ? 0.181 10.368 -6.113 1.00 84.50 81 VAL A N 1
ATOM 666 C CA . VAL A 1 81 ? -1.205 10.780 -5.836 1.00 84.50 81 VAL A CA 1
ATOM 667 C C . VAL A 1 81 ? -2.185 9.615 -6.012 1.00 84.50 81 VAL A C 1
ATOM 669 O O . VAL A 1 81 ? -3.110 9.461 -5.216 1.00 84.50 81 VAL A O 1
ATOM 672 N N . GLN A 1 82 ? -1.982 8.763 -7.020 1.00 83.44 82 GLN A N 1
ATOM 673 C CA . GLN A 1 82 ? -2.821 7.578 -7.214 1.00 83.44 82 GLN A CA 1
ATOM 674 C C . GLN A 1 82 ? -2.641 6.568 -6.078 1.00 83.44 82 GLN A C 1
ATOM 676 O O . GLN A 1 82 ? -3.632 6.052 -5.566 1.00 83.44 82 GLN A O 1
ATOM 681 N N . ALA A 1 83 ? -1.404 6.323 -5.642 1.00 83.88 83 ALA A N 1
ATOM 682 C CA . ALA A 1 83 ? -1.108 5.436 -4.521 1.00 83.88 83 ALA A CA 1
ATOM 683 C C . ALA A 1 83 ? -1.802 5.907 -3.231 1.00 83.88 83 ALA A C 1
ATOM 685 O O . ALA A 1 83 ? -2.410 5.095 -2.533 1.00 83.88 83 ALA A O 1
ATOM 686 N N . ARG A 1 84 ? -1.818 7.222 -2.966 1.00 81.56 84 ARG A N 1
ATOM 687 C CA . ARG A 1 84 ? -2.579 7.820 -1.855 1.00 81.56 84 ARG A CA 1
ATOM 688 C C . ARG A 1 84 ? -4.074 7.574 -1.957 1.00 81.56 84 ARG A C 1
ATOM 690 O O . ARG A 1 84 ? -4.691 7.148 -0.985 1.00 81.56 84 ARG A O 1
ATOM 697 N N . LEU A 1 85 ? -4.661 7.838 -3.123 1.00 88.06 85 LEU A N 1
ATOM 698 C CA . LEU A 1 85 ? -6.099 7.665 -3.325 1.00 88.06 85 LEU A CA 1
ATOM 699 C C . LEU A 1 85 ? -6.514 6.202 -3.119 1.00 88.06 85 LEU A C 1
ATOM 701 O O . LEU A 1 85 ? -7.498 5.925 -2.434 1.00 88.06 85 LEU A O 1
ATOM 705 N N . VAL A 1 86 ? -5.734 5.268 -3.667 1.00 89.44 86 VAL A N 1
ATOM 706 C CA . VAL A 1 86 ? -5.960 3.829 -3.493 1.00 89.44 86 VAL A CA 1
ATOM 707 C C . VAL A 1 86 ? -5.795 3.424 -2.025 1.00 89.44 86 VAL A C 1
ATOM 709 O O . VAL A 1 86 ? -6.624 2.668 -1.516 1.00 89.44 86 VAL A O 1
ATOM 712 N N . GLY A 1 87 ? -4.785 3.951 -1.325 1.00 86.62 87 GLY A N 1
ATOM 713 C CA . GLY A 1 87 ? -4.581 3.727 0.110 1.00 86.62 87 GLY A CA 1
ATOM 714 C C . GLY A 1 87 ? -5.749 4.232 0.963 1.00 86.62 87 GLY A C 1
ATOM 715 O O . GLY A 1 87 ? -6.255 3.499 1.814 1.00 86.62 87 GLY A O 1
ATOM 716 N N . LEU A 1 88 ? -6.250 5.439 0.681 1.00 87.56 88 LEU A N 1
ATOM 717 C CA . LEU A 1 88 ? -7.414 6.012 1.358 1.00 87.56 88 LEU A CA 1
ATOM 718 C C . LEU A 1 88 ? -8.667 5.158 1.141 1.00 87.56 88 LEU A C 1
ATOM 720 O O . LEU A 1 88 ? -9.376 4.864 2.100 1.00 87.56 88 LEU A O 1
ATOM 724 N N . ALA A 1 89 ? -8.914 4.714 -0.094 1.00 90.75 89 ALA A N 1
ATOM 725 C CA . ALA A 1 89 ? -10.049 3.851 -0.404 1.00 90.75 89 ALA A CA 1
ATOM 726 C C . ALA A 1 89 ? -9.996 2.532 0.387 1.00 90.75 89 ALA A C 1
ATOM 728 O O . ALA A 1 89 ? -10.981 2.164 1.029 1.00 90.75 89 ALA A O 1
ATOM 729 N N . HIS A 1 90 ? -8.841 1.855 0.411 1.00 87.44 90 HIS A N 1
ATOM 730 C CA . HIS A 1 90 ? -8.660 0.625 1.192 1.00 87.44 90 HIS A CA 1
ATOM 731 C C . HIS A 1 90 ? -8.868 0.862 2.688 1.00 87.44 90 HIS A C 1
ATOM 733 O O . HIS A 1 90 ? -9.554 0.077 3.345 1.00 87.44 90 HIS A O 1
ATOM 739 N N . PHE A 1 91 ? -8.320 1.954 3.223 1.00 86.06 91 PHE A N 1
ATOM 740 C CA . PHE A 1 91 ? -8.484 2.305 4.627 1.00 86.06 91 PHE A CA 1
ATOM 741 C C . PHE A 1 91 ? -9.946 2.563 4.990 1.00 86.06 91 PHE A C 1
ATOM 743 O O . PHE A 1 91 ? -10.444 1.982 5.951 1.00 86.06 91 PHE A O 1
ATOM 750 N N . SER A 1 92 ? -10.655 3.389 4.218 1.00 89.69 92 SER A N 1
ATOM 751 C CA . SER A 1 92 ? -12.060 3.709 4.476 1.00 89.69 92 SER A CA 1
ATOM 752 C C . SER A 1 92 ? -12.947 2.467 4.411 1.00 89.69 92 SER A C 1
ATOM 754 O O . SER A 1 92 ? -13.744 2.235 5.319 1.00 89.69 92 SER A O 1
ATOM 756 N N . VAL A 1 93 ? -12.780 1.637 3.378 1.00 92.25 93 VAL A N 1
ATOM 757 C CA . VAL A 1 93 ? -13.556 0.401 3.214 1.00 92.25 93 VAL A CA 1
ATOM 758 C C . VAL A 1 93 ? -13.258 -0.588 4.345 1.00 92.25 93 VAL A C 1
ATOM 760 O O . VAL A 1 93 ? -14.184 -1.107 4.972 1.00 92.25 93 VAL A O 1
ATOM 763 N N . GLY A 1 94 ? -11.979 -0.809 4.660 1.00 88.38 94 GLY A N 1
ATOM 764 C CA . GLY A 1 94 ? -11.566 -1.689 5.754 1.00 88.38 94 GLY A CA 1
ATOM 765 C C . GLY A 1 94 ? -12.071 -1.210 7.116 1.00 88.38 94 GLY A C 1
ATOM 766 O O . GLY A 1 94 ? -12.553 -2.018 7.914 1.00 88.38 94 GLY A O 1
ATOM 767 N N . TYR A 1 95 ? -12.032 0.101 7.365 1.00 88.88 95 TYR A N 1
ATOM 768 C CA . TYR A 1 95 ? -12.539 0.709 8.593 1.00 88.88 95 TYR A CA 1
ATOM 769 C C . TYR A 1 95 ? -14.042 0.467 8.762 1.00 88.88 95 TYR A C 1
ATOM 771 O O . TYR A 1 95 ? -14.474 -0.000 9.817 1.00 88.88 95 TYR A O 1
ATOM 779 N N . ILE A 1 96 ? -14.829 0.720 7.709 1.00 92.81 96 ILE A N 1
ATOM 780 C CA . ILE A 1 96 ? -16.284 0.524 7.726 1.00 92.81 96 ILE A CA 1
ATOM 781 C C . ILE A 1 96 ? -16.623 -0.938 8.007 1.00 92.81 96 ILE A C 1
ATOM 783 O O . ILE A 1 96 ? -17.384 -1.213 8.933 1.00 92.81 96 ILE A O 1
ATOM 787 N N . PHE A 1 97 ? -16.050 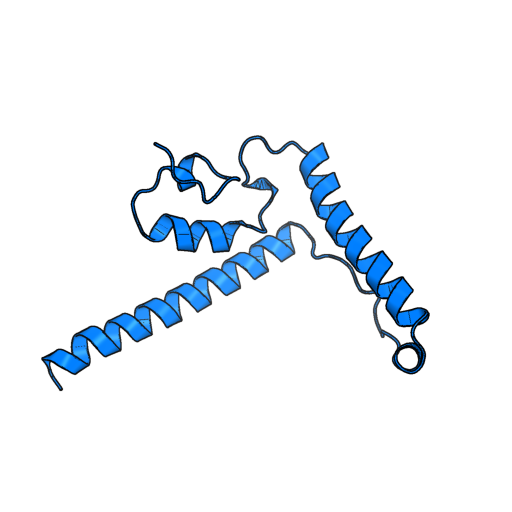-1.882 7.256 1.00 92.56 97 PHE A N 1
ATOM 788 C CA . PHE A 1 97 ? -16.406 -3.293 7.417 1.00 92.56 97 PHE A CA 1
ATOM 789 C C . PHE A 1 97 ? -15.983 -3.864 8.766 1.00 92.56 97 PHE A C 1
ATOM 791 O O . PHE A 1 97 ? -16.749 -4.603 9.384 1.00 92.56 97 PHE A O 1
ATOM 798 N N . THR A 1 98 ? -14.805 -3.487 9.259 1.00 88.69 98 THR A N 1
ATOM 799 C CA . THR A 1 98 ? -14.326 -3.975 10.556 1.00 88.69 98 THR A CA 1
ATOM 800 C C . THR A 1 98 ? -15.190 -3.439 11.696 1.00 88.69 98 THR A C 1
ATOM 802 O O . THR A 1 98 ? -15.597 -4.196 12.579 1.00 88.69 98 THR A O 1
ATOM 805 N N . TYR A 1 99 ? -15.516 -2.143 11.669 1.00 90.00 99 TYR A N 1
ATOM 806 C CA . TYR A 1 99 ? -16.350 -1.537 12.702 1.00 90.00 99 TYR A CA 1
ATOM 807 C C . TYR A 1 99 ? -17.796 -2.040 12.646 1.00 90.00 99 TYR A C 1
ATOM 809 O O . TYR A 1 99 ? -18.365 -2.374 13.683 1.00 90.00 99 TYR A O 1
ATOM 817 N N . ALA A 1 100 ? -18.373 -2.165 11.447 1.00 92.19 100 ALA A N 1
ATOM 818 C CA . ALA A 1 100 ? -19.721 -2.694 11.265 1.00 92.19 100 ALA A CA 1
ATOM 819 C C . ALA A 1 100 ? -19.843 -4.133 11.790 1.00 92.19 100 ALA A C 1
ATOM 821 O O . ALA A 1 100 ? -20.778 -4.434 12.531 1.00 92.19 100 ALA A O 1
ATOM 822 N N . ALA A 1 101 ? -18.876 -5.002 11.475 1.00 91.19 101 ALA A N 1
ATOM 823 C CA . ALA A 1 101 ? -18.857 -6.373 11.978 1.00 91.19 101 ALA A CA 1
ATOM 824 C C . ALA A 1 101 ? -18.792 -6.420 13.514 1.00 91.19 101 ALA A C 1
ATOM 826 O O . ALA A 1 101 ? -19.571 -7.138 14.144 1.00 91.19 101 ALA A O 1
ATOM 827 N N . PHE A 1 102 ? -17.917 -5.613 14.126 1.00 91.31 102 PHE A N 1
ATOM 828 C CA . PHE A 1 102 ? -17.829 -5.504 15.583 1.00 91.31 102 PHE A CA 1
ATOM 829 C C . PHE A 1 102 ? -19.139 -5.005 16.207 1.00 91.31 102 PHE A C 1
ATOM 831 O O . PHE A 1 102 ? -19.602 -5.563 17.203 1.00 91.31 102 PHE A O 1
ATOM 838 N N . LEU A 1 103 ? -19.756 -3.974 15.627 1.00 91.56 103 LEU A N 1
ATOM 839 C CA . LEU A 1 103 ? -20.992 -3.386 16.135 1.00 91.56 103 LEU A CA 1
ATOM 840 C C . LEU A 1 103 ? -22.149 -4.389 16.096 1.00 91.56 103 LEU A C 1
ATOM 842 O O . LEU A 1 103 ? -22.848 -4.549 17.094 1.00 91.56 103 LEU A O 1
ATOM 846 N N . ILE A 1 104 ? -22.311 -5.120 14.992 1.00 90.44 104 ILE A N 1
ATOM 847 C CA . ILE A 1 104 ? -23.339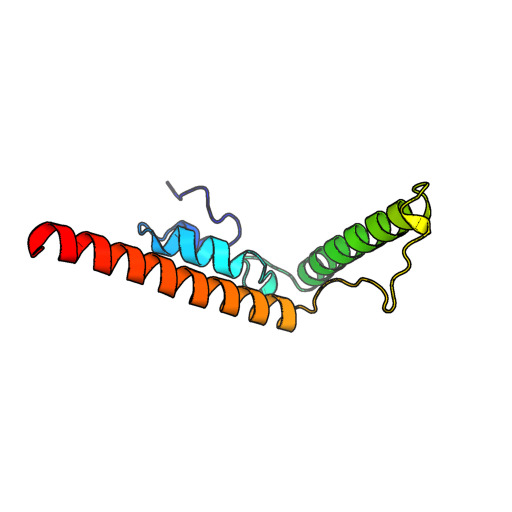 -6.161 14.872 1.00 90.44 104 ILE A CA 1
ATOM 848 C C . ILE A 1 104 ? -23.083 -7.276 15.889 1.00 90.44 104 ILE A C 1
ATOM 850 O O . ILE A 1 104 ? -23.988 -7.628 16.642 1.00 90.44 104 ILE A O 1
ATOM 854 N N . ALA A 1 105 ? -21.860 -7.8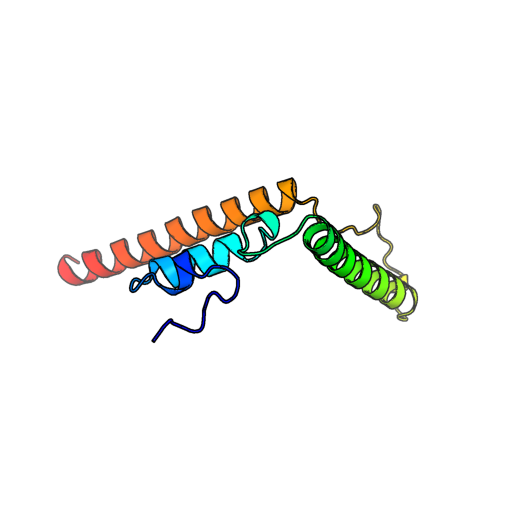04 15.973 1.00 89.38 105 ALA A N 1
ATOM 855 C CA . ALA A 1 105 ? -21.538 -8.908 16.878 1.00 89.38 105 ALA A CA 1
ATOM 856 C C . ALA A 1 105 ? -21.703 -8.534 18.364 1.00 89.38 105 ALA A C 1
ATOM 858 O O . ALA A 1 105 ? -22.255 -9.306 19.146 1.00 89.38 105 ALA A O 1
ATOM 859 N N . SER A 1 106 ? -21.257 -7.338 18.758 1.00 89.31 106 SER A N 1
ATOM 860 C CA . SER A 1 106 ? -21.303 -6.880 20.156 1.00 89.31 106 SER A CA 1
ATOM 861 C C . SER A 1 106 ? -22.706 -6.505 20.639 1.00 89.31 106 SER A C 1
ATOM 863 O O . SER A 1 106 ? -22.971 -6.566 21.841 1.00 89.31 106 SER A O 1
ATOM 865 N N . THR A 1 107 ? -23.614 -6.140 19.729 1.00 87.12 107 THR A N 1
ATOM 866 C CA . THR A 1 107 ? -25.000 -5.782 20.071 1.00 87.12 107 THR A CA 1
ATOM 867 C C . THR A 1 107 ? -25.954 -6.967 19.949 1.00 87.12 107 THR A C 1
ATOM 869 O O . THR A 1 107 ? -26.732 -7.212 20.869 1.00 87.12 107 THR A O 1
ATOM 872 N N . SER A 1 108 ? -25.856 -7.753 18.874 1.00 82.50 108 SER A N 1
ATOM 873 C CA . SER A 1 108 ? -26.720 -8.923 18.662 1.00 82.50 108 SER A CA 1
ATOM 874 C C . SER A 1 108 ? -26.524 -10.012 19.719 1.00 82.50 108 SER A C 1
ATOM 876 O O . SER A 1 108 ? -27.503 -10.597 20.155 1.00 82.50 108 SER A O 1
ATOM 878 N N . GLY A 1 109 ? -25.306 -10.236 20.225 1.00 72.81 109 GLY A N 1
ATOM 879 C CA . GLY A 1 109 ? -25.070 -11.241 21.272 1.00 72.81 109 GLY A CA 1
ATOM 880 C C . GLY A 1 109 ? -25.662 -10.901 22.649 1.00 72.81 109 GLY A C 1
ATOM 881 O O . GLY A 1 109 ? -25.728 -11.773 23.510 1.00 72.81 109 GLY A O 1
ATOM 882 N N . LYS A 1 110 ? -26.0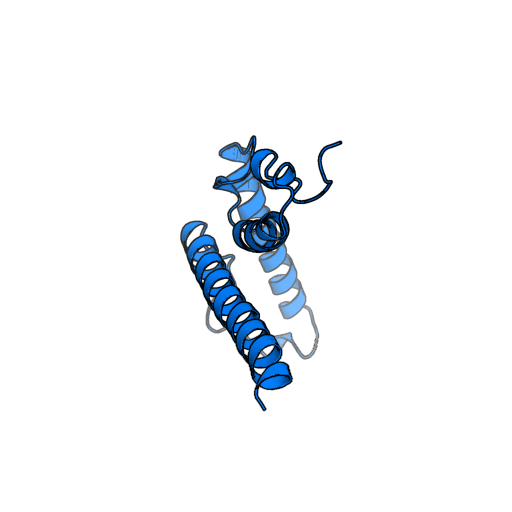62 -9.643 22.885 1.00 69.62 110 LYS A N 1
ATOM 883 C CA . LYS A 1 110 ? -26.603 -9.174 24.176 1.00 69.62 110 LYS A CA 1
ATOM 884 C C . LYS A 1 110 ? -28.118 -8.936 24.151 1.00 69.62 110 LYS A C 1
ATOM 886 O O . LYS A 1 110 ? -28.733 -8.911 25.213 1.00 69.62 110 LYS A O 1
ATOM 891 N N . PHE A 1 111 ? -28.693 -8.728 22.965 1.00 69.62 111 PHE A N 1
ATOM 892 C CA . PHE A 1 111 ? -30.106 -8.376 22.768 1.00 69.62 111 PHE A CA 1
ATOM 893 C C . PHE A 1 111 ? -30.841 -9.276 21.756 1.00 69.62 111 PHE A C 1
ATOM 895 O O . PHE A 1 111 ? -31.995 -8.991 21.439 1.00 69.62 111 PHE A O 1
ATOM 902 N N . GLY A 1 112 ? -30.173 -10.301 21.221 1.00 57.28 112 GLY A N 1
ATOM 903 C CA . GLY A 1 112 ? -30.737 -11.314 20.324 1.00 57.28 112 GLY A CA 1
ATOM 904 C C . GLY A 1 112 ? -31.126 -12.599 21.037 1.00 57.28 112 GLY A C 1
ATOM 905 O O . GLY A 1 112 ? -30.638 -12.826 22.167 1.00 57.28 112 GLY A O 1
#

InterPro domains:
  IPR001280 Photosystem I PsaA/PsaB [PF00223] (8-49)
  IPR001280 Photosystem I PsaA/PsaB [PF00223] (50-105)
  IPR036408 Photosystem I PsaA/PsaB superfamily [G3DSA:1.20.1130.10] (1-49)
  IPR036408 Photosystem I PsaA/PsaB superfamily [G3DSA:1.20.1130.10] (50-112)
  IPR036408 Photosystem I PsaA/PsaB superfamily [SSF81558] (4-50)
  IPR036408 Photosystem I PsaA/PsaB superfamily [SSF81558] (50-109)

Organism: Helianthus annuus (NCBI:txid4232)

pLDDT: mean 85.15, std 7.4, range [52.81, 94.44]

Foldseek 3Di:
DFAPPPVQDSPLSNDPDCVSVLVSQLCVLLQVPGPPDDPVNVCVVQVVVQVVLVVVVVVQCVDPPSVVDDDPDRDHGDDSVRSNVVSVVCSVVVVVVVVVVVVCVVPVVVVD

Radius of gyration: 19.64 Å; chains: 1; bounding box: 46×34×50 Å